Protein AF-A0A6N4TFM6-F1 (afdb_monomer_lite)

Radius of gyration: 25.3 Å; chains: 1; bounding box: 58×32×69 Å

Sequence (171 aa):
MKILRRYVQKYELKQILDRQLYRKFMMTDMSYCIKIFMQNTGVLAIIIFLQKVNFVTEEIQYILLIIDFIFLIVQTIRWWIFFNSCENYLVEYEVLKIFKKAYEGNISKNISSFNDQYQYVQIVIDEKSYSISLNEDHYQKVRLEKQIILFRSYETEGGKMIEYYELGRKY

Foldseek 3Di:
DQADKDWDDLVNLVVQDDPVLSVLLQLLAVVNVVVVVVVLVVVLVVLVVVLVPPPDDPVVNVVSVVVSVVSVVVVVVVVVCSVVVCPVVVSQVVSQVSCCVPPFFKDKFAFPDADPVQLWTWTDDPNDIGIDHDDPVVSVVCVVVRIAIWGWHWHDDRSIIMITTHRPPPD

pLDDT: mean 79.05, std 11.55, range [40.44, 93.88]

Structure (mmCIF, N/CA/C/O backbone):
data_AF-A0A6N4TFM6-F1
#
_entry.id   AF-A0A6N4TFM6-F1
#
loop_
_atom_site.group_PDB
_atom_site.id
_atom_site.type_symbol
_atom_site.label_atom_id
_atom_site.label_alt_id
_atom_site.label_comp_id
_atom_site.label_asym_id
_atom_site.label_entity_id
_atom_site.label_seq_id
_atom_site.pdbx_PDB_ins_code
_atom_site.Cartn_x
_atom_site.Cartn_y
_atom_site.Cartn_z
_atom_site.occupancy
_atom_site.B_iso_or_equiv
_atom_site.auth_seq_id
_atom_site.auth_comp_id
_atom_site.auth_asym_id
_atom_site.auth_atom_id
_atom_site.pdbx_PDB_model_num
ATOM 1 N N . MET A 1 1 ? 2.328 2.032 19.661 1.00 44.75 1 MET A N 1
ATOM 2 C CA . MET A 1 1 ? 1.146 1.241 19.255 1.00 44.75 1 MET A CA 1
ATOM 3 C C . MET A 1 1 ? 0.881 1.491 17.779 1.00 44.75 1 MET A C 1
ATOM 5 O O . MET A 1 1 ? 0.238 2.475 17.463 1.00 44.75 1 MET A O 1
ATOM 9 N N . LYS A 1 2 ? 1.433 0.662 16.885 1.00 48.47 2 LYS A N 1
ATOM 10 C CA . LYS A 1 2 ? 1.059 0.621 15.461 1.00 48.47 2 LYS A CA 1
ATOM 11 C C . LYS A 1 2 ? 0.276 -0.673 15.284 1.00 48.47 2 LYS A C 1
ATOM 13 O O . LYS A 1 2 ? 0.834 -1.727 15.574 1.00 48.47 2 LYS A O 1
ATOM 18 N N . ILE A 1 3 ? -1.016 -0.581 14.978 1.00 66.25 3 ILE A N 1
ATOM 19 C CA . ILE A 1 3 ? -1.947 -1.666 15.316 1.00 66.25 3 ILE A CA 1
ATOM 20 C C . ILE A 1 3 ? -2.220 -2.579 14.133 1.00 66.25 3 ILE A C 1
ATOM 22 O O . ILE A 1 3 ? -2.210 -3.776 14.359 1.00 66.25 3 ILE A O 1
ATOM 26 N N . LEU A 1 4 ? -2.319 -2.109 12.886 1.00 77.50 4 LEU A N 1
ATOM 27 C CA . LEU A 1 4 ? -2.365 -2.983 11.701 1.00 77.50 4 LEU A CA 1
ATOM 28 C C . LEU A 1 4 ? -1.793 -2.260 10.486 1.00 77.50 4 LEU A C 1
ATOM 30 O O . LEU A 1 4 ? -2.081 -1.082 10.297 1.00 77.50 4 LEU A O 1
ATOM 34 N N . ARG A 1 5 ? -1.007 -2.959 9.658 1.00 84.75 5 ARG A N 1
ATOM 35 C CA . ARG A 1 5 ? -0.407 -2.418 8.427 1.00 84.75 5 ARG A CA 1
ATOM 36 C C . ARG A 1 5 ? -0.918 -3.184 7.212 1.00 84.75 5 ARG A C 1
ATOM 38 O O . ARG A 1 5 ? -0.820 -4.414 7.168 1.00 84.75 5 ARG A O 1
ATOM 45 N N . ARG A 1 6 ? -1.390 -2.450 6.207 1.00 87.00 6 ARG A N 1
ATOM 46 C CA . ARG A 1 6 ? -1.846 -2.971 4.914 1.00 87.00 6 ARG A CA 1
ATOM 47 C C . ARG A 1 6 ? -1.237 -2.147 3.784 1.00 87.00 6 ARG A C 1
ATOM 49 O O . ARG A 1 6 ? -1.140 -0.932 3.882 1.00 87.00 6 ARG A O 1
ATOM 56 N N . TYR A 1 7 ? -0.828 -2.800 2.700 1.00 87.50 7 TYR A N 1
ATOM 57 C CA . TYR A 1 7 ? -0.491 -2.083 1.470 1.00 87.50 7 TYR A CA 1
ATOM 58 C C . TYR A 1 7 ? -1.772 -1.813 0.692 1.00 87.50 7 TYR A C 1
ATOM 60 O O . TYR A 1 7 ? -2.548 -2.739 0.453 1.00 87.50 7 TYR A O 1
ATOM 68 N N . VAL A 1 8 ? -1.977 -0.563 0.286 1.00 87.94 8 VAL A N 1
ATOM 69 C CA . VAL A 1 8 ? -3.115 -0.184 -0.552 1.00 87.94 8 VAL A CA 1
ATOM 70 C C . VAL A 1 8 ? -2.971 -0.866 -1.906 1.00 87.94 8 VAL A C 1
ATOM 72 O O . VAL A 1 8 ? -1.906 -0.844 -2.536 1.00 87.94 8 VAL A O 1
ATOM 75 N N . GLN A 1 9 ? -4.049 -1.501 -2.356 1.00 88.69 9 GLN A N 1
ATOM 76 C CA . GLN A 1 9 ? -4.017 -2.274 -3.587 1.00 88.69 9 GLN A CA 1
ATOM 77 C C . GLN A 1 9 ? -3.969 -1.363 -4.821 1.00 88.69 9 GLN A C 1
ATOM 79 O O . GLN A 1 9 ? -4.476 -0.240 -4.832 1.00 88.69 9 GLN A O 1
ATOM 84 N N . LYS A 1 10 ? -3.389 -1.860 -5.921 1.00 87.25 10 LYS A N 1
ATOM 85 C CA . LYS A 1 10 ? -3.235 -1.073 -7.160 1.00 87.25 10 LYS A CA 1
ATOM 86 C C . LYS A 1 10 ? -4.566 -0.614 -7.754 1.00 87.25 10 LYS A C 1
ATOM 88 O O . LYS A 1 10 ? -4.602 0.446 -8.377 1.00 87.25 10 LYS A O 1
ATOM 93 N N . TYR A 1 11 ? -5.630 -1.404 -7.601 1.00 87.94 11 TYR A N 1
ATOM 94 C CA . TYR A 1 11 ? -6.953 -1.019 -8.090 1.00 87.94 11 TYR A CA 1
ATOM 95 C C . TYR A 1 11 ? -7.545 0.141 -7.278 1.00 87.94 11 TYR A C 1
ATOM 97 O O . TYR A 1 11 ? -8.181 1.001 -7.874 1.00 87.94 11 TYR A O 1
ATOM 105 N N . GLU A 1 12 ? -7.276 0.220 -5.969 1.00 87.06 12 GLU A N 1
ATOM 106 C CA . GLU A 1 12 ? -7.738 1.315 -5.097 1.00 87.06 12 GLU A CA 1
ATOM 107 C C . GLU A 1 12 ? -7.057 2.619 -5.496 1.00 87.06 12 GLU A C 1
ATOM 109 O O . GLU A 1 12 ? -7.721 3.619 -5.755 1.00 87.06 12 GLU A O 1
ATOM 114 N N . LEU A 1 13 ? -5.734 2.574 -5.687 1.00 87.75 13 LEU A N 1
ATOM 115 C CA . LEU A 1 13 ? -4.963 3.703 -6.216 1.00 87.75 13 LEU A CA 1
ATOM 116 C C . LEU A 1 13 ? -5.521 4.198 -7.556 1.00 87.75 13 LEU A C 1
ATOM 118 O O . LEU A 1 13 ? -5.653 5.399 -7.763 1.00 87.75 13 LEU A O 1
ATOM 122 N N . LYS A 1 14 ? -5.882 3.282 -8.460 1.00 88.19 14 LYS A N 1
ATOM 123 C CA . LYS A 1 14 ? -6.388 3.622 -9.797 1.00 88.19 14 LYS A CA 1
ATOM 124 C C . LYS A 1 14 ? -7.801 4.221 -9.788 1.00 88.19 14 LYS A C 1
ATOM 126 O O . LYS A 1 14 ? -8.140 4.938 -10.721 1.00 88.19 14 LYS A O 1
ATOM 131 N N . GLN A 1 15 ? -8.625 3.911 -8.788 1.00 88.12 15 GLN A N 1
ATOM 132 C CA . GLN A 1 15 ? -9.975 4.478 -8.663 1.00 88.12 15 GLN A CA 1
ATOM 133 C C . GLN A 1 15 ? -9.954 5.942 -8.215 1.00 88.12 15 GLN A C 1
ATOM 135 O O . GLN A 1 15 ? -10.871 6.688 -8.537 1.00 88.12 15 GLN A O 1
ATOM 140 N N . ILE A 1 16 ? -8.923 6.336 -7.465 1.00 88.25 16 ILE A N 1
ATOM 141 C CA . ILE A 1 16 ? -8.849 7.645 -6.804 1.00 88.25 16 ILE A CA 1
ATOM 142 C C . ILE A 1 16 ? -7.944 8.608 -7.571 1.00 88.25 16 ILE A C 1
ATOM 144 O O . ILE A 1 16 ? -8.229 9.800 -7.642 1.00 88.25 16 ILE A O 1
ATOM 148 N N . LEU A 1 17 ? -6.833 8.106 -8.109 1.00 89.81 17 LEU A N 1
ATOM 149 C CA . LEU A 1 17 ? -5.820 8.936 -8.747 1.00 89.81 17 LEU A CA 1
ATOM 150 C C . LEU A 1 17 ? -6.089 9.100 -10.240 1.00 89.81 17 LEU A C 1
ATOM 152 O O . LEU A 1 17 ? -6.378 8.136 -10.953 1.00 89.81 17 LEU A O 1
ATOM 156 N N . ASP A 1 18 ? -5.846 10.310 -10.737 1.00 91.12 18 ASP A N 1
ATOM 157 C CA . ASP A 1 18 ? -5.818 10.578 -12.168 1.00 91.12 18 ASP A CA 1
ATOM 158 C C . ASP A 1 18 ? -4.773 9.711 -12.878 1.00 91.12 18 ASP A C 1
ATOM 160 O O . ASP A 1 18 ? -3.702 9.398 -12.348 1.00 91.12 18 ASP A O 1
ATOM 164 N N . ARG A 1 19 ? -5.036 9.367 -14.144 1.00 87.75 19 ARG A N 1
ATOM 165 C CA . ARG A 1 19 ? -4.180 8.460 -14.932 1.00 87.75 19 ARG A CA 1
ATOM 166 C C . ARG A 1 19 ? -2.716 8.912 -14.996 1.00 87.75 19 ARG A C 1
ATOM 168 O O . ARG A 1 19 ? -1.823 8.064 -15.037 1.00 87.75 19 ARG A O 1
ATOM 175 N N . GLN A 1 20 ? -2.467 10.221 -15.056 1.00 86.75 20 GLN A N 1
ATOM 176 C CA . GLN A 1 20 ? -1.111 10.773 -15.102 1.00 86.75 20 GLN A CA 1
ATOM 177 C C . GLN A 1 20 ? -0.404 10.635 -13.751 1.00 86.75 20 GLN A C 1
ATOM 179 O O . GLN A 1 20 ? 0.717 10.128 -13.708 1.00 86.75 20 GLN A O 1
ATOM 184 N N . LEU A 1 21 ? -1.076 11.014 -12.663 1.00 86.69 21 LEU A N 1
ATOM 185 C CA . LEU A 1 21 ? -0.533 10.937 -11.310 1.00 86.69 21 LEU A CA 1
ATOM 186 C C . LEU A 1 21 ? -0.289 9.482 -10.888 1.00 86.69 21 LEU A C 1
ATOM 188 O O . LEU A 1 21 ? 0.785 9.159 -10.391 1.00 86.69 21 LEU A O 1
ATOM 192 N N . TYR A 1 22 ? -1.218 8.575 -11.209 1.00 88.44 22 TYR A N 1
ATOM 193 C CA . TYR A 1 22 ? -1.057 7.137 -10.989 1.00 88.44 22 TYR A CA 1
ATOM 194 C C . TYR A 1 22 ? 0.200 6.581 -11.670 1.00 88.44 22 TYR A C 1
ATOM 196 O O . TYR A 1 22 ? 0.955 5.822 -11.067 1.00 88.44 22 TYR A O 1
ATOM 204 N N . ARG A 1 23 ? 0.455 6.961 -12.930 1.00 82.88 23 ARG A N 1
ATOM 205 C CA . ARG A 1 23 ? 1.658 6.519 -13.654 1.00 82.88 23 ARG A CA 1
ATOM 206 C C . ARG A 1 23 ? 2.931 7.039 -13.003 1.00 82.88 23 ARG A C 1
ATOM 208 O O . ARG A 1 23 ? 3.861 6.256 -12.844 1.00 82.88 23 ARG A O 1
ATOM 215 N N . LYS A 1 24 ? 2.956 8.321 -12.626 1.00 85.31 24 LYS A N 1
ATOM 216 C CA . LYS A 1 24 ? 4.099 8.925 -11.931 1.00 85.31 24 LYS A CA 1
ATOM 217 C C . LYS A 1 24 ? 4.365 8.217 -10.603 1.00 85.31 24 LYS A C 1
ATOM 219 O O . 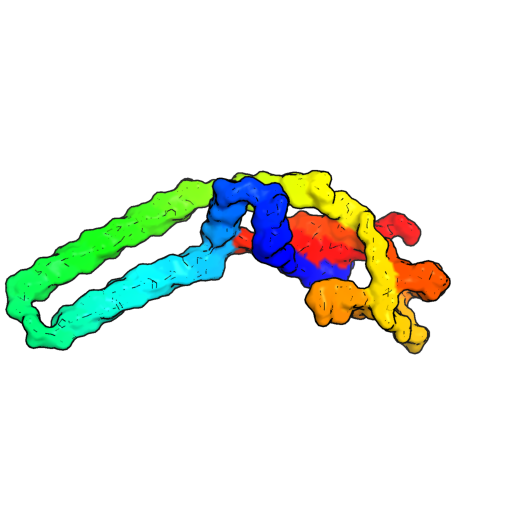LYS A 1 24 ? 5.494 7.825 -10.361 1.00 85.31 24 LYS A O 1
ATOM 224 N N . PHE A 1 25 ? 3.329 7.953 -9.809 1.00 86.06 25 PHE A N 1
ATOM 225 C CA . PHE A 1 25 ? 3.456 7.237 -8.537 1.00 86.06 25 PHE A CA 1
ATOM 226 C C . PHE A 1 25 ? 3.947 5.793 -8.717 1.00 86.06 25 PHE A C 1
ATOM 228 O O . PHE A 1 25 ? 4.850 5.348 -8.026 1.00 86.06 25 PHE A O 1
ATOM 235 N N . MET A 1 26 ? 3.431 5.058 -9.706 1.00 83.81 26 MET A N 1
ATOM 236 C CA . MET A 1 26 ? 3.908 3.695 -9.982 1.00 83.81 26 MET A CA 1
ATOM 237 C C . MET A 1 26 ? 5.371 3.644 -10.440 1.00 83.81 26 MET A C 1
ATOM 239 O O . MET A 1 26 ? 6.019 2.612 -10.272 1.00 83.81 26 MET A O 1
ATOM 243 N N . MET A 1 27 ? 5.882 4.727 -11.030 1.00 77.75 27 MET A N 1
ATOM 244 C CA . MET A 1 27 ? 7.291 4.843 -11.398 1.00 77.75 27 MET A CA 1
ATOM 245 C C . MET A 1 27 ? 8.195 5.040 -10.180 1.00 77.75 27 MET A C 1
ATOM 247 O O . MET A 1 27 ? 9.364 4.688 -10.264 1.00 77.75 27 MET A O 1
ATOM 251 N N . THR A 1 28 ? 7.678 5.529 -9.050 1.00 80.56 28 THR A N 1
ATOM 252 C CA . THR A 1 28 ? 8.487 5.728 -7.840 1.00 80.56 28 THR A CA 1
ATOM 253 C C . THR A 1 28 ? 8.715 4.427 -7.053 1.00 80.56 28 THR A C 1
ATOM 255 O O . THR A 1 28 ? 9.596 4.380 -6.195 1.00 80.56 28 THR A O 1
ATOM 258 N N . ASP A 1 29 ? 7.989 3.340 -7.367 1.00 79.94 29 ASP A N 1
ATOM 259 C CA . ASP A 1 29 ? 8.202 2.019 -6.758 1.00 79.94 29 ASP A CA 1
ATOM 260 C C . ASP A 1 29 ? 9.583 1.467 -7.140 1.00 79.94 29 ASP A C 1
ATOM 262 O O . ASP A 1 29 ? 9.847 1.139 -8.300 1.00 79.94 29 ASP A O 1
ATOM 266 N N . MET A 1 30 ? 10.452 1.272 -6.147 1.00 70.44 30 MET A N 1
ATOM 267 C CA . MET A 1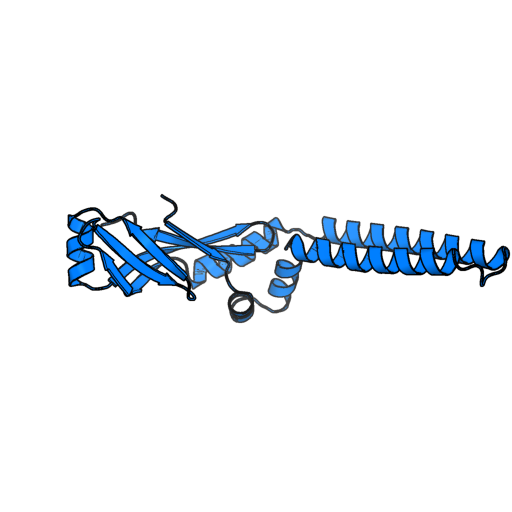 30 ? 11.786 0.685 -6.341 1.00 70.44 30 MET A CA 1
ATOM 268 C C . MET A 1 30 ? 11.738 -0.654 -7.088 1.00 70.44 30 MET A C 1
ATOM 270 O O . MET A 1 30 ? 12.610 -0.955 -7.903 1.00 70.44 30 MET A O 1
ATOM 274 N N . SER A 1 31 ? 10.685 -1.446 -6.876 1.00 71.44 31 SER A N 1
ATOM 275 C CA . SER A 1 31 ? 10.481 -2.723 -7.570 1.00 71.44 31 SER A CA 1
ATOM 276 C C . SER A 1 31 ? 10.269 -2.525 -9.077 1.00 71.44 31 SER A C 1
ATOM 278 O O . SER A 1 31 ? 10.654 -3.373 -9.881 1.00 71.44 31 SER A O 1
ATOM 280 N N . TYR A 1 32 ? 9.644 -1.416 -9.476 1.00 71.25 32 TYR A N 1
ATOM 281 C CA . TYR A 1 32 ? 9.448 -1.037 -10.872 1.00 71.25 32 TYR A CA 1
ATOM 282 C C . TYR A 1 32 ? 10.762 -0.557 -11.504 1.00 71.25 32 TYR A C 1
ATOM 284 O O . TYR A 1 32 ? 11.109 -1.007 -12.598 1.00 71.25 32 TYR A O 1
ATOM 292 N N . CYS A 1 33 ? 11.545 0.251 -10.783 1.00 68.44 33 CYS A N 1
ATOM 293 C CA . CYS A 1 33 ? 12.884 0.677 -11.204 1.00 68.44 33 CYS A CA 1
ATOM 294 C C . CYS A 1 33 ? 13.814 -0.519 -11.450 1.00 68.44 33 CYS A C 1
ATOM 296 O O . CYS A 1 33 ? 14.472 -0.597 -12.488 1.00 68.44 33 CYS A O 1
ATOM 298 N N . ILE A 1 34 ? 13.814 -1.490 -10.531 1.00 70.56 34 ILE A N 1
ATOM 299 C CA . ILE A 1 34 ? 14.592 -2.729 -10.656 1.00 70.56 34 ILE A CA 1
ATOM 300 C C . ILE A 1 34 ? 14.140 -3.540 -11.878 1.00 70.56 34 ILE A C 1
ATOM 302 O O . ILE A 1 34 ? 14.982 -4.057 -12.605 1.00 70.56 34 ILE A O 1
ATOM 306 N N . LYS A 1 35 ? 12.832 -3.628 -12.155 1.00 70.81 35 LYS A N 1
ATOM 307 C CA . LYS A 1 35 ? 12.320 -4.329 -13.348 1.00 70.81 35 LYS A CA 1
ATOM 308 C C . LYS A 1 35 ? 12.793 -3.691 -14.648 1.00 70.81 35 LYS A C 1
ATOM 310 O O . LYS A 1 35 ? 13.207 -4.417 -15.546 1.00 70.81 35 LYS A O 1
ATOM 315 N N . ILE A 1 36 ? 12.755 -2.362 -14.741 1.00 69.62 36 ILE A N 1
ATOM 316 C CA . ILE A 1 36 ? 13.279 -1.637 -15.907 1.00 69.62 36 ILE A CA 1
ATOM 317 C C . ILE A 1 36 ? 14.775 -1.910 -16.062 1.00 69.62 36 ILE A C 1
ATOM 319 O O . ILE A 1 36 ? 15.233 -2.238 -17.154 1.00 69.62 36 ILE A O 1
ATOM 323 N N . PHE A 1 37 ? 15.528 -1.821 -14.965 1.00 69.62 37 PHE A N 1
ATOM 324 C CA . PHE A 1 37 ? 16.957 -2.102 -14.975 1.00 69.62 37 PHE A CA 1
ATOM 325 C C . PHE A 1 37 ? 17.252 -3.530 -15.460 1.00 69.62 37 PHE A C 1
ATOM 327 O O . PHE A 1 37 ? 18.027 -3.697 -16.396 1.00 69.62 37 PHE A O 1
ATOM 334 N N . MET A 1 38 ? 16.576 -4.545 -14.907 1.00 68.19 38 MET A N 1
ATOM 335 C CA . MET A 1 38 ? 16.745 -5.947 -15.311 1.00 68.19 38 MET A CA 1
ATOM 336 C C . MET A 1 38 ? 16.356 -6.208 -16.772 1.00 68.19 38 MET A C 1
ATOM 338 O O . MET A 1 38 ? 17.023 -6.982 -17.454 1.00 68.19 38 MET A O 1
ATOM 342 N N . GLN A 1 39 ? 15.291 -5.577 -17.277 1.00 71.44 39 GLN A N 1
ATOM 343 C CA . GLN A 1 39 ? 14.921 -5.696 -18.692 1.00 71.44 39 GLN A CA 1
ATOM 344 C C . GLN A 1 39 ? 16.023 -5.145 -19.600 1.00 71.44 39 GLN A C 1
ATOM 346 O O . GLN A 1 39 ? 16.383 -5.780 -20.589 1.00 71.44 39 GLN A O 1
ATOM 351 N N . ASN A 1 40 ? 16.596 -3.997 -19.244 1.00 67.88 40 ASN A N 1
ATOM 352 C CA . ASN A 1 40 ? 17.636 -3.359 -20.043 1.00 67.88 40 ASN A CA 1
ATOM 353 C C . ASN A 1 40 ? 18.979 -4.107 -19.974 1.00 67.88 40 ASN A C 1
ATOM 355 O O . ASN A 1 40 ? 19.662 -4.210 -20.993 1.00 67.88 40 ASN A O 1
ATOM 359 N N . THR A 1 41 ? 19.350 -4.677 -18.822 1.00 67.00 41 THR A N 1
ATOM 360 C CA . THR A 1 41 ? 20.560 -5.513 -18.703 1.00 67.00 41 THR A CA 1
ATOM 361 C C . THR A 1 41 ? 20.400 -6.870 -19.383 1.00 67.00 41 THR A C 1
ATOM 363 O O . THR A 1 41 ? 21.362 -7.371 -19.960 1.00 67.00 41 THR A O 1
ATOM 366 N N . GLY A 1 42 ? 19.193 -7.446 -19.388 1.00 67.94 42 GLY A N 1
ATOM 367 C CA . GLY A 1 42 ? 18.887 -8.666 -20.138 1.00 67.94 42 GLY A CA 1
ATOM 368 C C . GLY A 1 42 ? 19.066 -8.486 -21.648 1.00 67.94 42 GLY A C 1
ATOM 369 O O . GLY A 1 42 ? 19.661 -9.341 -22.299 1.00 67.94 42 GLY A O 1
ATOM 370 N N . VAL A 1 43 ? 18.633 -7.346 -22.198 1.00 66.50 43 VAL A N 1
ATOM 371 C CA . VAL A 1 43 ? 18.871 -6.994 -23.610 1.00 66.50 43 VAL A CA 1
ATOM 372 C C . VAL A 1 43 ? 20.369 -6.864 -23.897 1.00 66.50 43 VAL A C 1
ATOM 374 O O . VAL A 1 43 ? 20.845 -7.435 -24.874 1.00 66.50 43 VAL A O 1
ATOM 377 N N . LEU A 1 44 ? 21.124 -6.199 -23.017 1.00 66.25 44 LEU A N 1
ATOM 378 C CA . LEU A 1 44 ? 22.579 -6.073 -23.148 1.00 66.25 44 LEU A CA 1
ATOM 379 C C . LEU A 1 44 ? 23.276 -7.448 -23.157 1.00 66.25 44 LEU A C 1
ATOM 381 O O . LEU A 1 44 ? 24.129 -7.711 -23.998 1.00 66.25 44 LEU A O 1
ATOM 385 N N . ALA A 1 45 ? 22.882 -8.355 -22.259 1.00 67.56 45 ALA A N 1
ATOM 386 C CA . ALA A 1 45 ? 23.456 -9.697 -22.176 1.00 67.56 45 ALA A CA 1
ATOM 387 C C . ALA A 1 45 ? 23.181 -10.540 -23.433 1.00 67.56 45 ALA A C 1
ATOM 389 O O . ALA A 1 45 ? 24.048 -11.304 -23.852 1.00 67.56 45 ALA A O 1
ATOM 390 N N . ILE A 1 46 ? 22.005 -10.385 -24.055 1.00 68.19 46 ILE A N 1
ATOM 391 C CA . ILE A 1 46 ? 21.676 -11.039 -25.331 1.00 68.19 46 ILE A CA 1
ATOM 392 C C . ILE A 1 46 ? 22.574 -10.507 -26.452 1.00 68.19 46 ILE A C 1
ATOM 394 O O . ILE A 1 46 ? 23.079 -11.301 -27.242 1.00 68.19 46 ILE A O 1
ATOM 398 N N . ILE A 1 47 ? 22.816 -9.194 -26.506 1.00 67.25 47 ILE A N 1
ATOM 399 C CA . ILE A 1 47 ? 23.684 -8.599 -27.532 1.00 67.25 47 ILE A CA 1
ATOM 400 C C . ILE A 1 47 ? 25.135 -9.081 -27.365 1.00 67.25 47 ILE A C 1
ATOM 402 O O . ILE A 1 47 ? 25.736 -9.554 -28.329 1.00 67.25 47 ILE A O 1
ATOM 406 N N . ILE A 1 48 ? 25.656 -9.091 -26.134 1.00 68.38 48 ILE A N 1
ATOM 407 C CA . ILE A 1 48 ? 26.997 -9.618 -25.817 1.00 68.38 48 ILE A CA 1
ATOM 408 C C . ILE A 1 48 ? 27.098 -11.119 -26.139 1.00 68.38 48 ILE A C 1
ATOM 410 O O . ILE A 1 48 ? 28.118 -11.595 -26.639 1.00 68.38 48 ILE A O 1
ATOM 414 N N . PHE A 1 49 ? 26.044 -11.896 -25.876 1.00 68.31 49 PHE A N 1
ATOM 415 C CA . PHE A 1 49 ? 26.008 -13.315 -26.231 1.00 68.31 49 PHE A CA 1
ATOM 416 C C . PHE A 1 49 ? 26.073 -13.520 -27.750 1.00 68.31 49 PHE A C 1
ATOM 418 O O . PHE A 1 49 ? 26.868 -14.336 -28.214 1.00 68.31 49 PHE A O 1
ATOM 425 N N . LEU A 1 50 ? 25.302 -12.751 -28.526 1.00 63.62 50 LEU A N 1
ATOM 426 C CA . LEU A 1 50 ? 25.333 -12.795 -29.992 1.00 63.62 50 LEU A CA 1
ATOM 427 C C . LEU A 1 50 ? 26.712 -12.429 -30.561 1.00 63.62 50 LEU A C 1
ATOM 429 O O . LEU A 1 50 ? 27.116 -13.010 -31.562 1.00 63.62 50 LEU A O 1
ATOM 433 N N . GLN A 1 51 ? 27.462 -11.537 -29.908 1.00 63.06 51 GLN A N 1
ATOM 434 C CA . GLN A 1 51 ? 28.848 -11.229 -30.287 1.00 63.06 51 GLN A CA 1
ATOM 435 C C . GLN A 1 51 ? 29.815 -12.397 -30.040 1.00 63.06 51 GLN A C 1
ATOM 437 O O . GLN A 1 51 ? 30.757 -12.588 -30.805 1.00 63.06 51 GLN A O 1
ATOM 442 N N . LYS A 1 52 ? 29.602 -13.182 -28.975 1.00 62.53 52 LYS A N 1
ATOM 443 C CA . LYS A 1 52 ? 30.501 -14.276 -28.564 1.00 62.53 52 LYS A CA 1
ATOM 444 C C . LYS A 1 52 ? 30.306 -15.557 -29.381 1.00 62.53 52 LYS A C 1
ATOM 446 O O . LYS A 1 52 ? 31.222 -16.371 -29.491 1.00 62.53 52 LYS A O 1
ATOM 451 N N . VAL A 1 53 ? 29.120 -15.753 -29.952 1.00 62.06 53 VAL A N 1
ATOM 452 C CA . VAL A 1 53 ? 28.843 -16.843 -30.894 1.00 62.06 53 VAL A CA 1
ATOM 453 C C . VAL A 1 53 ? 29.303 -16.381 -32.283 1.00 62.06 53 VAL A C 1
ATOM 455 O O . VAL A 1 53 ? 28.514 -15.799 -33.010 1.00 62.06 53 VAL A O 1
ATOM 458 N N . ASN A 1 54 ? 30.588 -16.598 -32.603 1.00 55.06 54 ASN A N 1
ATOM 459 C CA . ASN A 1 54 ? 31.373 -16.258 -33.818 1.00 55.06 54 ASN A CA 1
ATOM 460 C C . ASN A 1 54 ? 30.669 -16.305 -35.211 1.00 55.06 54 ASN A C 1
ATOM 462 O O . ASN A 1 54 ? 31.155 -16.948 -36.137 1.00 55.06 54 ASN A O 1
ATOM 466 N N . PHE A 1 55 ? 29.559 -15.604 -35.426 1.00 56.25 55 PHE A N 1
ATOM 467 C CA . PHE A 1 55 ? 28.877 -15.502 -36.726 1.00 56.25 55 PHE A CA 1
ATOM 468 C C . PHE A 1 55 ? 29.311 -14.275 -37.540 1.00 56.25 55 PHE A C 1
ATOM 470 O O . PHE A 1 55 ? 28.687 -13.935 -38.542 1.00 56.25 55 PHE A O 1
ATOM 477 N N . VAL A 1 56 ? 30.347 -13.566 -37.089 1.00 58.38 56 VAL A N 1
ATOM 478 C CA . VAL A 1 56 ? 30.525 -12.148 -37.391 1.00 58.38 56 VAL A CA 1
ATOM 479 C C . VAL A 1 56 ? 32.005 -11.838 -37.643 1.00 58.38 56 VAL A C 1
ATOM 481 O O . VAL A 1 56 ? 32.849 -12.176 -36.817 1.00 58.38 56 VAL A O 1
ATOM 484 N N . THR A 1 57 ? 32.323 -11.220 -38.785 1.00 65.69 57 THR A N 1
ATOM 485 C CA . THR A 1 57 ? 33.684 -10.783 -39.155 1.00 65.69 57 THR A CA 1
ATOM 486 C C . THR A 1 57 ? 34.209 -9.694 -38.209 1.00 65.69 57 THR A C 1
ATOM 488 O O . THR A 1 57 ? 33.417 -8.975 -37.599 1.00 65.69 57 THR A O 1
ATOM 491 N N . GLU A 1 58 ? 35.536 -9.539 -38.096 1.00 67.06 58 GLU A N 1
ATOM 492 C CA . GLU A 1 58 ? 36.181 -8.560 -37.193 1.00 67.06 58 GLU A CA 1
ATOM 493 C C . GLU A 1 58 ? 35.626 -7.132 -37.362 1.00 67.06 58 GLU A C 1
ATOM 495 O O . GLU A 1 58 ? 35.348 -6.455 -36.376 1.00 67.06 58 GLU A O 1
ATOM 500 N N . GLU A 1 59 ? 35.353 -6.691 -38.594 1.00 67.44 59 GLU A N 1
ATOM 501 C CA . GLU A 1 59 ? 34.760 -5.372 -38.871 1.00 67.44 59 GLU A CA 1
ATOM 502 C C . GLU A 1 59 ? 33.363 -5.194 -38.254 1.00 67.44 59 GLU A C 1
ATOM 504 O O . GLU A 1 59 ? 33.033 -4.131 -37.724 1.00 67.44 59 GLU A O 1
ATOM 509 N N . ILE A 1 60 ? 32.537 -6.241 -38.273 1.00 66.88 60 ILE A N 1
ATOM 510 C CA . ILE A 1 60 ? 31.183 -6.188 -37.717 1.00 66.88 60 ILE A CA 1
ATOM 511 C C . ILE A 1 60 ? 31.233 -6.281 -36.178 1.00 66.88 60 ILE A C 1
ATOM 513 O O . ILE A 1 60 ? 30.385 -5.691 -35.508 1.00 66.88 60 ILE A O 1
ATOM 517 N N . GLN A 1 61 ? 32.252 -6.926 -35.593 1.00 64.88 61 GLN A N 1
ATOM 518 C CA . GLN A 1 61 ? 32.467 -6.915 -34.137 1.00 64.88 61 GLN A CA 1
ATOM 519 C C . GLN A 1 61 ? 32.718 -5.494 -33.605 1.00 64.88 61 GLN A C 1
ATOM 521 O O . GLN A 1 61 ? 32.135 -5.114 -32.589 1.00 64.88 61 GLN A O 1
ATOM 526 N N . TYR A 1 62 ? 33.502 -4.674 -34.315 1.00 68.12 62 TYR A N 1
ATOM 527 C CA . TYR A 1 62 ? 33.709 -3.265 -33.951 1.00 68.12 62 TYR A CA 1
ATOM 528 C C . TYR A 1 62 ? 32.418 -2.438 -34.033 1.00 68.12 62 TYR A C 1
ATOM 530 O O . TYR A 1 62 ? 32.148 -1.628 -33.144 1.00 68.12 62 TYR A O 1
ATOM 538 N N . ILE A 1 63 ? 31.591 -2.661 -35.059 1.00 74.12 63 ILE A N 1
ATOM 539 C CA . ILE A 1 63 ? 30.294 -1.980 -35.204 1.00 74.12 63 ILE A CA 1
ATOM 540 C C . ILE A 1 63 ? 29.355 -2.352 -34.050 1.00 74.12 63 ILE A C 1
ATOM 542 O O . ILE A 1 63 ? 28.724 -1.473 -33.461 1.00 74.12 63 ILE A O 1
ATOM 546 N N . LEU A 1 64 ? 29.288 -3.634 -33.685 1.00 68.88 64 LEU A N 1
ATOM 547 C CA . LEU A 1 64 ? 28.470 -4.108 -32.568 1.00 68.88 64 LEU A CA 1
ATOM 548 C C . LEU A 1 64 ? 28.935 -3.523 -31.224 1.00 68.88 64 LEU A C 1
ATOM 550 O O . LEU A 1 64 ? 28.097 -3.131 -30.415 1.00 68.88 64 LEU A O 1
ATOM 554 N N . LEU A 1 65 ? 30.246 -3.372 -31.018 1.00 70.69 65 LEU A N 1
ATOM 555 C CA . LEU A 1 65 ? 30.809 -2.763 -29.811 1.00 70.69 65 LEU A CA 1
ATOM 556 C C . LEU A 1 65 ? 30.466 -1.266 -29.694 1.00 70.69 65 LEU A C 1
ATOM 558 O O . LEU A 1 65 ? 30.161 -0.774 -28.606 1.00 70.69 65 LEU A O 1
ATOM 562 N N . ILE A 1 66 ? 30.452 -0.539 -30.816 1.00 76.62 66 ILE A N 1
ATOM 563 C CA . ILE A 1 66 ? 29.998 0.860 -30.866 1.00 76.62 66 ILE A CA 1
ATOM 564 C C . ILE A 1 66 ? 28.498 0.951 -30.559 1.00 76.62 66 ILE A C 1
ATOM 566 O O . ILE A 1 66 ? 28.083 1.826 -29.797 1.00 76.62 66 ILE A O 1
ATOM 570 N N . ILE A 1 67 ? 27.682 0.049 -31.113 1.00 73.69 67 ILE A N 1
ATOM 571 C CA . ILE A 1 67 ? 26.237 -0.005 -30.843 1.00 73.69 67 ILE A CA 1
ATOM 572 C C . ILE A 1 67 ? 25.974 -0.264 -29.353 1.00 73.69 67 ILE A C 1
ATOM 574 O O . ILE A 1 67 ? 25.137 0.424 -28.766 1.00 73.69 67 ILE A O 1
ATOM 578 N N . ASP A 1 68 ? 26.719 -1.171 -28.721 1.00 68.75 68 ASP A N 1
ATOM 579 C CA . ASP A 1 68 ? 26.620 -1.437 -27.281 1.00 68.75 68 ASP A CA 1
ATOM 580 C C . ASP A 1 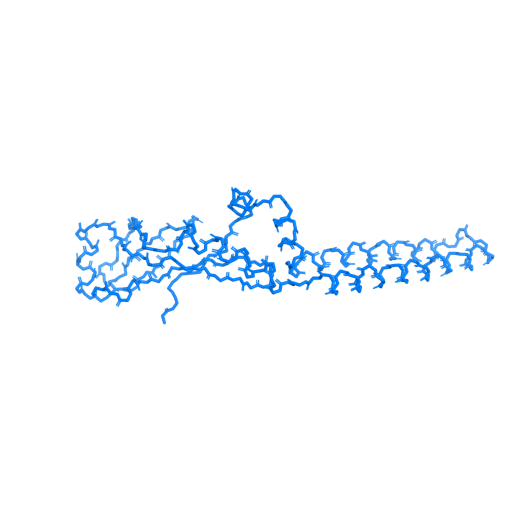68 ? 27.005 -0.227 -26.433 1.00 68.75 68 ASP A C 1
ATOM 582 O O . ASP A 1 68 ? 26.334 0.088 -25.448 1.00 68.75 68 ASP A O 1
ATOM 586 N N . PHE A 1 69 ? 28.055 0.493 -26.830 1.00 71.94 69 PHE A N 1
ATOM 587 C CA . PHE A 1 69 ? 28.483 1.703 -26.136 1.00 71.94 69 PHE A CA 1
ATOM 588 C C . PHE A 1 69 ? 27.440 2.825 -26.250 1.00 71.94 69 PHE A C 1
ATOM 590 O O . PHE A 1 69 ? 27.093 3.459 -25.251 1.00 71.94 69 PHE A O 1
ATOM 597 N N . ILE A 1 70 ? 26.868 3.026 -27.442 1.00 78.25 70 ILE A N 1
ATOM 598 C CA . ILE A 1 70 ? 25.763 3.971 -27.661 1.00 78.25 70 ILE A CA 1
ATOM 599 C C . ILE A 1 70 ? 24.543 3.557 -26.835 1.00 78.25 70 ILE A C 1
ATOM 601 O O . ILE A 1 70 ? 23.929 4.403 -26.181 1.00 78.25 70 ILE A O 1
ATOM 605 N N . PHE A 1 71 ? 24.203 2.267 -26.812 1.00 76.38 71 PHE A N 1
ATOM 606 C CA . PHE A 1 71 ? 23.101 1.751 -26.008 1.00 76.38 71 PHE A CA 1
ATOM 607 C C . PHE A 1 71 ? 23.328 2.031 -24.520 1.00 76.38 71 PHE A C 1
ATOM 609 O O . PHE A 1 71 ? 22.438 2.566 -23.861 1.00 76.38 71 PHE A O 1
ATOM 616 N N . LEU A 1 72 ? 24.526 1.766 -23.996 1.00 74.06 72 LEU A N 1
ATOM 617 C CA . LEU A 1 72 ? 24.881 2.039 -22.604 1.00 74.06 72 LEU A CA 1
ATOM 618 C C . LEU A 1 72 ? 24.766 3.534 -22.260 1.00 74.06 72 LEU A C 1
ATOM 620 O O . LEU A 1 72 ? 24.207 3.878 -21.215 1.00 74.06 72 LEU A O 1
ATOM 624 N N . ILE A 1 73 ? 25.209 4.428 -23.149 1.00 77.00 73 ILE A N 1
ATOM 625 C CA . ILE A 1 73 ? 25.050 5.883 -22.987 1.00 77.00 73 ILE A CA 1
ATOM 626 C C . ILE A 1 73 ? 23.568 6.266 -22.958 1.00 77.00 73 ILE A C 1
ATOM 628 O O . ILE A 1 73 ? 23.133 6.960 -22.039 1.00 77.00 73 ILE A O 1
ATOM 632 N N . VAL A 1 74 ? 22.769 5.785 -23.914 1.00 80.19 74 VAL A N 1
ATOM 633 C CA . VAL A 1 74 ? 21.327 6.072 -23.975 1.00 80.19 74 VAL A CA 1
ATOM 634 C C . VAL A 1 74 ? 20.618 5.573 -22.716 1.00 80.19 74 VAL A C 1
ATOM 636 O O . VAL A 1 74 ? 19.775 6.285 -22.169 1.00 80.19 74 VAL A O 1
ATOM 639 N N . GLN A 1 75 ? 20.969 4.388 -22.211 1.00 72.88 75 GLN A N 1
ATOM 640 C CA . GLN A 1 75 ? 20.395 3.865 -20.972 1.00 72.88 75 GLN A CA 1
ATOM 641 C C . GLN A 1 75 ? 20.816 4.690 -19.759 1.00 72.88 75 GLN A C 1
ATOM 643 O O . GLN A 1 75 ? 19.964 5.020 -18.940 1.00 72.88 75 GLN A O 1
ATOM 648 N N . THR A 1 76 ? 22.083 5.094 -19.670 1.00 72.94 76 THR A N 1
ATOM 649 C CA . THR A 1 76 ? 22.579 5.946 -18.579 1.00 72.94 76 THR A CA 1
ATOM 650 C C . THR A 1 76 ? 21.880 7.305 -18.582 1.00 72.94 76 THR A C 1
ATOM 652 O O . THR A 1 76 ? 21.442 7.769 -17.533 1.00 72.94 76 THR A O 1
ATOM 655 N N . ILE A 1 77 ? 21.675 7.908 -19.758 1.00 78.19 77 ILE A N 1
ATOM 656 C CA . ILE A 1 77 ? 20.931 9.165 -19.916 1.00 78.19 77 ILE A CA 1
ATOM 657 C C . ILE A 1 77 ? 19.460 8.979 -19.541 1.00 78.19 77 ILE A C 1
ATOM 659 O O . ILE A 1 77 ? 18.917 9.796 -18.806 1.00 78.19 77 ILE A O 1
ATOM 663 N N . ARG A 1 78 ? 18.795 7.905 -19.988 1.00 70.69 78 ARG A N 1
ATOM 664 C CA . ARG A 1 78 ? 17.403 7.622 -19.591 1.00 70.69 78 ARG A CA 1
ATOM 665 C C . ARG A 1 78 ? 17.281 7.395 -18.093 1.00 70.69 78 ARG A C 1
ATOM 667 O O . ARG A 1 78 ? 16.313 7.861 -17.502 1.00 70.69 78 ARG A O 1
ATOM 674 N N . TRP A 1 79 ? 18.246 6.709 -17.489 1.00 71.31 79 TRP A N 1
ATOM 675 C CA . TRP A 1 79 ? 18.286 6.467 -16.053 1.00 71.31 79 TRP A CA 1
ATOM 676 C C . TRP A 1 79 ? 18.514 7.767 -15.283 1.00 71.31 79 TRP A C 1
ATOM 678 O O . TRP A 1 79 ? 17.804 8.030 -14.322 1.00 71.31 79 TRP A O 1
ATOM 688 N N . TRP A 1 80 ? 19.407 8.632 -15.766 1.00 70.19 80 TRP A N 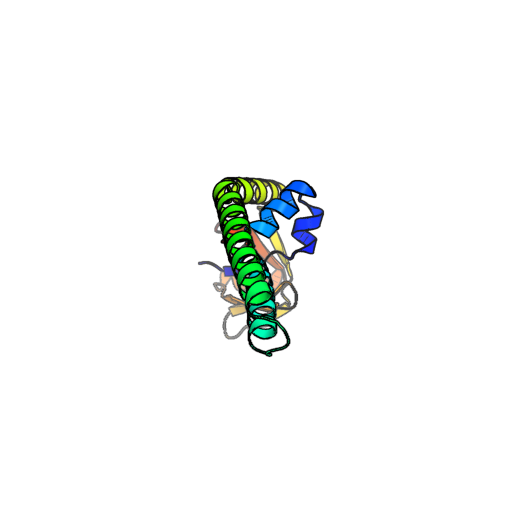1
ATOM 689 C CA . TRP A 1 80 ? 19.671 9.955 -15.201 1.00 70.19 80 TRP A CA 1
ATOM 690 C C . TRP A 1 80 ? 18.475 10.907 -15.335 1.00 70.19 80 TRP A C 1
ATOM 692 O O . TRP A 1 80 ? 18.073 11.524 -14.352 1.00 70.19 80 TRP A O 1
ATOM 702 N N . ILE A 1 81 ? 17.842 10.975 -16.513 1.00 68.06 81 ILE A N 1
ATOM 703 C CA . ILE A 1 81 ? 16.606 11.741 -16.735 1.00 68.06 81 ILE A CA 1
ATOM 704 C C . ILE A 1 81 ? 15.503 11.211 -15.826 1.00 68.06 81 ILE A C 1
ATOM 706 O O . ILE A 1 81 ? 14.804 12.001 -15.203 1.00 68.06 81 ILE A O 1
ATOM 710 N N . PHE A 1 82 ? 15.347 9.893 -15.719 1.00 64.50 82 PHE A N 1
ATOM 711 C CA . PHE A 1 82 ? 14.371 9.284 -14.827 1.00 64.50 82 PHE A CA 1
ATOM 712 C C . PHE A 1 82 ? 14.629 9.667 -13.365 1.00 64.50 82 PHE A C 1
ATOM 714 O O . PHE A 1 82 ? 13.704 10.120 -12.702 1.00 64.50 82 PHE A O 1
ATOM 721 N N . PHE A 1 83 ? 15.871 9.562 -12.886 1.00 65.12 83 PHE A N 1
ATOM 722 C CA . PHE A 1 83 ? 16.234 9.885 -11.504 1.00 65.12 83 PHE A CA 1
ATOM 723 C C . PHE A 1 83 ? 16.051 11.376 -11.184 1.00 65.12 83 PHE A C 1
ATOM 725 O O . PHE A 1 83 ? 15.531 11.709 -10.125 1.00 65.12 83 PHE A O 1
ATOM 732 N N . ASN A 1 84 ? 16.406 12.267 -12.114 1.00 59.16 84 ASN A N 1
ATOM 733 C CA . ASN A 1 84 ? 16.282 13.717 -11.929 1.00 59.16 84 ASN A CA 1
ATOM 734 C C . ASN A 1 84 ? 14.865 14.256 -12.164 1.00 59.16 84 ASN A C 1
ATOM 736 O O . ASN A 1 84 ? 14.494 15.260 -11.569 1.00 59.16 84 ASN A O 1
ATOM 740 N N . SER A 1 85 ? 14.063 13.614 -13.020 1.00 55.34 85 SER A N 1
ATOM 741 C CA . SER A 1 85 ? 12.656 13.999 -13.251 1.00 55.34 85 SER A CA 1
ATOM 742 C C . SER A 1 85 ? 11.720 13.460 -12.169 1.00 55.34 85 SER A C 1
ATOM 744 O O . SER A 1 85 ? 10.552 13.838 -12.088 1.00 55.34 85 SER A O 1
ATOM 746 N N . CYS A 1 86 ? 12.222 12.535 -11.358 1.00 58.22 86 CYS A N 1
ATOM 747 C CA . CYS A 1 86 ? 11.529 11.949 -10.235 1.00 58.22 86 CYS A CA 1
ATOM 748 C C . CYS A 1 86 ? 11.613 12.893 -9.029 1.00 58.22 86 CYS A C 1
ATOM 750 O O . CYS A 1 86 ? 12.359 12.654 -8.081 1.00 58.22 86 CYS A O 1
ATOM 752 N N . GLU A 1 87 ? 10.781 13.939 -9.012 1.00 67.50 87 GLU A N 1
ATOM 753 C CA . GLU A 1 87 ? 10.362 14.598 -7.766 1.00 67.50 87 GLU A CA 1
ATOM 754 C C . GLU A 1 87 ? 9.488 13.629 -6.947 1.00 67.50 87 GLU A C 1
ATOM 756 O O . GLU A 1 87 ? 8.320 13.885 -6.655 1.00 67.50 87 GLU A O 1
ATOM 761 N N . ASN A 1 88 ? 10.039 12.458 -6.615 1.00 71.81 88 ASN A N 1
ATOM 762 C CA . ASN A 1 88 ? 9.314 11.347 -6.007 1.00 71.81 88 ASN A CA 1
ATOM 763 C C . ASN A 1 88 ? 8.628 11.792 -4.724 1.00 71.81 88 ASN A C 1
ATOM 765 O O . ASN A 1 88 ? 7.484 11.424 -4.488 1.00 71.81 88 ASN A O 1
ATOM 769 N N . TYR A 1 89 ? 9.285 12.667 -3.960 1.00 74.94 89 TYR A N 1
ATOM 770 C CA . TYR A 1 89 ? 8.725 13.231 -2.742 1.00 74.94 89 TYR A CA 1
ATOM 771 C C . TYR A 1 89 ? 7.467 14.080 -2.995 1.00 74.94 89 TYR A C 1
ATOM 773 O O . TYR A 1 89 ? 6.532 14.009 -2.202 1.00 74.94 89 TYR A O 1
ATOM 781 N N . LEU A 1 90 ? 7.398 14.848 -4.093 1.00 83.56 90 LEU A N 1
ATOM 782 C CA . LEU A 1 90 ? 6.224 15.668 -4.424 1.00 83.56 90 LEU A CA 1
ATOM 783 C C . LEU A 1 90 ? 5.065 14.805 -4.900 1.00 83.56 90 LEU A C 1
ATOM 785 O O . LEU A 1 90 ? 3.936 15.006 -4.460 1.00 83.56 90 LEU A O 1
ATOM 789 N N . VAL A 1 91 ? 5.348 13.810 -5.744 1.00 87.00 91 VAL A N 1
ATOM 790 C CA . VAL A 1 91 ? 4.336 12.860 -6.224 1.00 87.00 91 VAL A CA 1
ATOM 791 C C . VAL A 1 91 ? 3.774 12.038 -5.064 1.00 87.00 91 VAL A C 1
ATOM 793 O O . VAL A 1 91 ? 2.559 11.902 -4.935 1.00 87.00 91 VAL A O 1
ATOM 796 N N . GLU A 1 92 ? 4.638 11.512 -4.194 1.00 88.31 92 GLU A N 1
ATOM 797 C CA . GLU A 1 92 ? 4.230 10.784 -2.990 1.00 88.31 92 GLU A CA 1
ATOM 798 C C . GLU A 1 92 ? 3.409 11.670 -2.050 1.00 88.31 92 GLU A C 1
ATOM 800 O O . GLU A 1 92 ? 2.346 11.254 -1.589 1.00 88.31 92 GLU A O 1
ATOM 805 N N . TYR A 1 93 ? 3.839 12.914 -1.825 1.00 88.81 93 TYR A N 1
ATOM 806 C CA . TYR A 1 93 ? 3.110 13.874 -1.000 1.00 88.81 93 TYR A CA 1
ATOM 807 C C . TYR A 1 93 ? 1.720 14.200 -1.563 1.00 88.81 93 TYR A C 1
ATOM 809 O O . TYR A 1 93 ? 0.740 14.243 -0.816 1.00 88.81 93 TYR A O 1
ATOM 817 N N . GLU A 1 94 ? 1.609 14.413 -2.872 1.00 90.56 94 GLU A N 1
ATOM 818 C CA . GLU A 1 94 ? 0.341 14.724 -3.530 1.00 90.56 94 GLU A CA 1
ATOM 819 C C . GLU A 1 94 ? -0.642 13.549 -3.435 1.00 90.56 94 GLU A C 1
ATOM 821 O O . GLU A 1 94 ? -1.787 13.730 -3.011 1.00 90.56 94 GLU A O 1
ATOM 826 N N . VAL A 1 95 ? -0.178 12.329 -3.727 1.00 91.31 95 VAL A N 1
ATOM 827 C CA . VAL A 1 95 ? -0.969 11.099 -3.566 1.00 91.31 95 VAL A CA 1
ATOM 828 C C . VAL A 1 95 ? -1.408 10.919 -2.114 1.00 91.31 95 VAL A C 1
ATOM 830 O O . VAL A 1 95 ? -2.588 10.668 -1.850 1.00 91.31 95 VAL A O 1
ATOM 833 N N . LEU A 1 96 ? -0.490 11.104 -1.162 1.00 93.12 96 LEU A N 1
ATOM 834 C CA . LEU A 1 96 ? -0.775 11.005 0.266 1.00 93.12 96 LEU A CA 1
ATOM 835 C C . LEU A 1 96 ? -1.855 12.002 0.693 1.00 93.12 96 LEU A C 1
ATOM 837 O O . LEU A 1 96 ? -2.794 11.636 1.400 1.00 93.12 96 LEU A O 1
ATOM 841 N N . LYS A 1 97 ? -1.754 13.254 0.240 1.00 93.88 97 LYS A N 1
ATOM 842 C CA . LYS A 1 97 ? -2.717 14.319 0.541 1.00 93.88 97 LYS A CA 1
ATOM 843 C C . LYS A 1 97 ? -4.115 13.989 0.020 1.00 93.88 97 LYS A C 1
ATOM 845 O O . LYS A 1 97 ? -5.091 14.199 0.741 1.00 93.88 97 LYS A O 1
ATOM 850 N N . ILE A 1 98 ? -4.221 13.467 -1.203 1.00 92.50 98 ILE A N 1
ATOM 851 C CA . ILE A 1 98 ? -5.502 13.068 -1.805 1.00 92.50 98 ILE A CA 1
ATOM 852 C C . ILE A 1 98 ? -6.157 11.958 -0.977 1.00 92.50 98 ILE A C 1
ATOM 854 O O . ILE A 1 98 ? -7.326 12.068 -0.609 1.00 92.50 98 ILE A O 1
ATOM 858 N N . PHE A 1 99 ? -5.398 10.920 -0.629 1.00 92.25 99 PHE A N 1
ATOM 859 C CA . PHE A 1 99 ? -5.907 9.797 0.159 1.00 92.25 99 PHE A CA 1
ATOM 860 C C . PHE A 1 99 ? -6.309 10.195 1.570 1.00 92.25 99 PHE A C 1
ATOM 862 O O . PHE A 1 99 ? -7.388 9.814 2.020 1.00 92.25 99 PHE A O 1
ATOM 869 N N . LYS A 1 100 ? -5.479 10.991 2.252 1.00 91.50 100 LYS A N 1
ATOM 870 C CA . LYS A 1 100 ? -5.811 11.503 3.582 1.00 91.50 100 LYS A CA 1
ATOM 871 C C . LYS A 1 100 ? -7.122 12.277 3.555 1.00 91.50 100 LYS A C 1
ATOM 873 O O . LYS A 1 100 ? -8.027 11.983 4.324 1.00 91.50 100 LYS A O 1
ATOM 878 N N . LYS A 1 101 ? -7.287 13.175 2.582 1.00 91.88 101 LYS A N 1
ATOM 879 C CA . LYS A 1 101 ? -8.528 13.940 2.416 1.00 91.88 101 LYS A CA 1
ATOM 880 C C . LYS A 1 101 ? -9.752 13.057 2.136 1.00 91.88 101 LYS A C 1
ATOM 882 O O . LYS A 1 101 ? -10.844 13.399 2.576 1.00 91.88 101 LYS A O 1
ATOM 887 N N . ALA A 1 102 ? -9.591 11.974 1.380 1.00 88.25 102 ALA A N 1
ATOM 888 C CA . ALA A 1 102 ? -10.707 11.131 0.961 1.00 88.25 102 ALA A CA 1
ATOM 889 C C . ALA A 1 102 ? -11.102 10.062 1.997 1.00 88.25 102 ALA A C 1
ATOM 891 O O . ALA A 1 102 ? -12.278 9.716 2.086 1.00 88.25 102 ALA A O 1
ATOM 892 N N . TYR A 1 103 ? -10.144 9.529 2.763 1.00 88.12 103 TYR A N 1
ATOM 893 C CA . TYR A 1 103 ? -10.348 8.302 3.538 1.00 88.12 103 TYR A CA 1
ATOM 894 C C . TYR A 1 103 ? -9.833 8.338 4.982 1.00 88.12 103 TYR A C 1
ATOM 896 O O . TYR A 1 103 ? -10.191 7.444 5.753 1.00 88.12 103 TYR A O 1
ATOM 904 N N . GLU A 1 104 ? -9.008 9.303 5.385 1.00 89.06 104 GLU A N 1
ATOM 905 C CA . GLU A 1 104 ? -8.520 9.360 6.770 1.00 89.06 104 GLU A CA 1
ATOM 906 C C . GLU A 1 104 ? -9.681 9.604 7.740 1.00 89.06 104 GLU A C 1
ATOM 908 O O . GLU A 1 104 ? -10.525 10.474 7.521 1.00 89.06 104 GLU A O 1
ATOM 913 N N . GLY A 1 105 ? -9.746 8.812 8.809 1.00 88.00 105 GLY A N 1
ATOM 914 C CA . GLY A 1 105 ? -10.822 8.924 9.788 1.00 88.00 105 GLY A CA 1
ATOM 915 C C . GLY A 1 105 ? -11.163 7.622 10.495 1.00 88.00 105 GLY A C 1
ATOM 916 O O . GLY A 1 105 ? -10.523 6.588 10.307 1.00 88.00 105 GLY A O 1
ATOM 917 N N . ASN A 1 106 ? -12.196 7.684 11.331 1.00 89.19 106 ASN A N 1
ATOM 918 C CA . ASN A 1 106 ? -12.672 6.527 12.077 1.00 89.19 106 ASN A CA 1
ATOM 919 C C . ASN A 1 106 ? -13.475 5.589 11.171 1.00 89.19 106 ASN A C 1
ATOM 921 O O . ASN A 1 106 ? -14.380 6.018 10.456 1.00 89.19 106 ASN A O 1
ATOM 925 N N . ILE A 1 107 ? -13.174 4.299 11.250 1.00 88.06 107 ILE A N 1
ATOM 926 C CA . ILE A 1 107 ? -13.886 3.226 10.570 1.00 88.06 107 ILE A CA 1
ATOM 927 C C . ILE A 1 107 ? -14.328 2.185 11.595 1.00 88.06 107 ILE A C 1
ATOM 929 O O . ILE A 1 107 ? -13.551 1.781 12.458 1.00 88.06 107 ILE A O 1
ATOM 933 N N . SER A 1 108 ? -15.582 1.746 11.492 1.00 87.38 108 SER A N 1
ATOM 934 C CA . SER A 1 108 ? -16.069 0.598 12.255 1.00 87.38 108 SER A CA 1
ATOM 935 C C . SER A 1 108 ? -15.731 -0.697 11.518 1.00 87.38 108 SER A C 1
ATOM 937 O O . SER A 1 108 ? -15.914 -0.796 10.299 1.00 87.38 108 SER A O 1
ATOM 939 N N . LYS A 1 109 ? -15.218 -1.690 12.243 1.00 88.81 109 LYS A N 1
ATOM 940 C CA . LYS A 1 109 ? -14.937 -3.034 11.735 1.00 88.81 109 LYS A CA 1
ATOM 941 C C . LYS A 1 109 ? -15.632 -4.076 12.595 1.00 88.81 109 LYS A C 1
ATOM 943 O O . LYS A 1 109 ? -15.518 -4.056 13.816 1.00 88.81 109 LYS A O 1
ATOM 948 N N . ASN A 1 110 ? -16.305 -5.011 11.934 1.00 89.56 110 ASN A N 1
ATOM 949 C CA . ASN A 1 110 ? -16.930 -6.143 12.603 1.00 89.56 110 ASN A CA 1
ATOM 950 C C . ASN A 1 110 ? -15.869 -7.122 13.102 1.00 89.56 110 ASN A C 1
ATOM 952 O O . ASN A 1 110 ? -14.840 -7.340 12.456 1.00 89.56 110 ASN A O 1
ATOM 956 N N . ILE A 1 111 ? -16.162 -7.734 14.239 1.00 90.38 111 ILE A N 1
ATOM 957 C CA . ILE A 1 111 ? -15.304 -8.739 14.857 1.00 90.38 111 ILE A CA 1
ATOM 958 C C . ILE A 1 111 ? -15.620 -10.095 14.244 1.00 90.38 111 ILE A C 1
ATOM 960 O O . ILE A 1 111 ? -16.783 -10.490 14.161 1.00 90.38 111 ILE A O 1
ATOM 964 N N . SER A 1 112 ? -14.586 -10.813 13.819 1.00 88.19 112 SER A N 1
ATOM 965 C CA . SER A 1 112 ? -14.724 -12.166 13.284 1.00 88.19 112 SER A CA 1
ATOM 966 C C . SER A 1 112 ? -14.782 -13.217 14.386 1.00 88.19 112 SER A C 1
ATOM 968 O O . SER A 1 112 ? -15.523 -14.187 14.262 1.00 88.19 112 SER A O 1
ATOM 970 N N . SER A 1 113 ? -14.010 -13.046 15.462 1.00 89.31 113 SER A N 1
ATOM 971 C CA . SER A 1 113 ? -14.047 -13.951 16.612 1.00 89.31 113 SER A CA 1
ATOM 972 C C . SER A 1 113 ? -13.570 -13.280 17.899 1.00 89.31 113 SER A C 1
ATOM 974 O O . SER A 1 113 ? -12.886 -12.253 17.882 1.00 89.31 113 SER A O 1
ATOM 976 N N . PHE A 1 114 ? -13.953 -13.887 19.018 1.00 89.56 114 PHE A N 1
ATOM 977 C CA . PHE A 1 114 ? -13.603 -13.469 20.369 1.00 89.56 114 PHE A CA 1
ATOM 978 C C . PHE A 1 114 ? -12.759 -14.549 21.035 1.00 89.56 114 PHE A C 1
ATOM 980 O O . PHE A 1 114 ? -13.025 -15.739 20.862 1.00 89.56 114 PHE A O 1
ATOM 987 N N . ASN A 1 115 ? -11.771 -14.135 21.821 1.00 87.81 115 ASN A N 1
ATOM 988 C CA . ASN A 1 115 ? -11.031 -15.016 22.708 1.00 87.81 115 ASN A CA 1
ATOM 989 C C . ASN A 1 115 ? -11.138 -14.502 24.147 1.00 87.81 115 ASN A C 1
ATOM 991 O O . ASN A 1 115 ? -10.387 -13.618 24.562 1.00 87.81 115 ASN A O 1
ATOM 995 N N . ASP A 1 116 ? -12.062 -15.103 24.898 1.00 84.12 116 ASP A N 1
ATOM 996 C CA . ASP A 1 116 ? -12.379 -14.713 26.274 1.00 84.12 116 ASP A CA 1
ATOM 997 C C . ASP A 1 116 ? -11.232 -14.989 27.261 1.00 84.12 116 ASP A C 1
ATOM 999 O O . ASP A 1 116 ? -11.119 -14.287 28.261 1.00 84.12 116 ASP A O 1
ATOM 1003 N N . GLN A 1 117 ? -10.356 -15.967 26.992 1.00 81.06 117 GLN A N 1
ATOM 1004 C CA . GLN A 1 117 ? -9.259 -16.323 27.907 1.00 81.06 117 GLN A CA 1
ATOM 1005 C C . GLN A 1 117 ? -8.166 -15.256 27.962 1.00 81.06 117 GLN A C 1
ATOM 1007 O O . GLN A 1 117 ? -7.507 -15.091 28.984 1.00 81.06 117 GLN A O 1
ATOM 1012 N N . TYR A 1 118 ? -7.969 -14.547 26.854 1.00 81.00 118 TYR A N 1
ATOM 1013 C CA . TYR A 1 118 ? -6.853 -13.624 26.677 1.00 81.00 118 TYR A CA 1
ATOM 1014 C C . TYR A 1 118 ? -7.298 -12.218 26.248 1.00 81.00 118 TYR A C 1
ATOM 1016 O O . TYR A 1 118 ? -6.458 -11.397 25.890 1.00 81.00 118 TYR A O 1
ATOM 1024 N N . GLN A 1 119 ? -8.608 -11.945 26.250 1.00 84.44 119 GLN A N 1
ATOM 1025 C CA . GLN A 1 119 ? -9.197 -10.646 25.894 1.00 84.44 119 GLN A CA 1
ATOM 1026 C C . GLN A 1 119 ? -8.751 -10.131 24.508 1.00 84.44 119 GLN A C 1
ATOM 1028 O O . GLN A 1 119 ? -8.572 -8.930 24.285 1.00 84.44 119 GLN A O 1
ATOM 1033 N N . TYR A 1 120 ? -8.582 -11.051 23.551 1.00 87.75 120 TYR A N 1
ATOM 1034 C CA . TYR A 1 120 ? -8.277 -10.715 22.159 1.00 87.75 120 TYR A CA 1
ATOM 1035 C C . TYR A 1 120 ? -9.538 -10.744 21.303 1.00 87.75 120 TYR A C 1
ATOM 1037 O O . TYR A 1 120 ? -10.366 -11.652 21.411 1.00 87.75 120 TYR A O 1
ATOM 1045 N N . VAL A 1 121 ? -9.633 -9.792 20.381 1.00 87.50 121 VAL A N 1
ATOM 1046 C CA . VAL A 1 121 ? -10.613 -9.818 19.291 1.00 87.50 121 VAL A CA 1
ATOM 1047 C C . VAL A 1 121 ? -9.897 -10.031 17.969 1.00 87.50 121 VAL A C 1
ATOM 1049 O O . VAL A 1 121 ? -8.824 -9.469 17.739 1.00 87.50 121 VAL A O 1
ATOM 1052 N N . GLN A 1 122 ? -10.480 -10.848 17.099 1.00 88.69 122 GLN A N 1
ATOM 1053 C CA . GLN A 1 122 ? -10.001 -10.991 15.732 1.00 88.69 122 GLN A CA 1
ATOM 1054 C C . GLN A 1 122 ? -10.843 -10.145 14.794 1.00 88.69 122 GLN A C 1
ATOM 1056 O O . GLN A 1 122 ? -12.071 -10.123 14.889 1.00 88.69 122 GLN A O 1
ATOM 1061 N N . ILE A 1 123 ? -10.177 -9.473 13.865 1.00 89.25 123 ILE A N 1
ATOM 1062 C CA . ILE A 1 123 ? -10.823 -8.799 12.746 1.00 89.25 123 ILE A CA 1
ATOM 1063 C C . ILE A 1 123 ? -10.198 -9.263 11.439 1.00 89.25 123 ILE A C 1
ATOM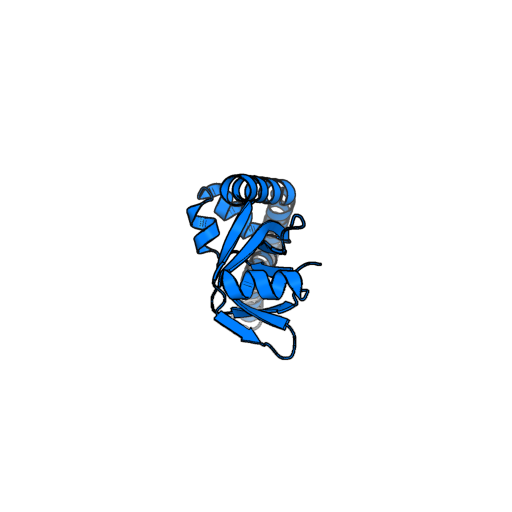 1065 O O . ILE A 1 123 ? -8.995 -9.520 11.368 1.00 89.25 123 ILE A O 1
ATOM 1069 N N . VAL A 1 124 ? -11.013 -9.340 10.392 1.00 86.88 124 VAL A N 1
ATOM 1070 C CA . VAL A 1 124 ? -10.545 -9.679 9.047 1.00 86.88 124 VAL A CA 1
ATOM 1071 C C . VAL A 1 124 ? -10.484 -8.412 8.204 1.00 86.88 124 VAL A C 1
ATOM 1073 O O . VAL A 1 124 ? -11.472 -7.688 8.068 1.00 86.88 124 VAL A O 1
ATOM 1076 N N . ILE A 1 125 ? -9.315 -8.144 7.628 1.00 82.81 125 ILE A N 1
ATOM 1077 C CA . ILE A 1 125 ? -9.091 -7.066 6.662 1.00 82.81 125 ILE A CA 1
ATOM 1078 C C . ILE A 1 125 ? -8.407 -7.695 5.451 1.00 82.81 125 ILE A C 1
ATOM 1080 O O . ILE A 1 125 ? -7.325 -8.258 5.597 1.00 82.81 125 ILE A O 1
ATOM 1084 N N . ASP A 1 126 ? -9.032 -7.603 4.274 1.00 77.44 126 ASP A N 1
ATOM 1085 C CA . ASP A 1 126 ? -8.510 -8.172 3.022 1.00 77.44 126 ASP A CA 1
ATOM 1086 C C . ASP A 1 126 ? -8.024 -9.618 3.175 1.00 77.44 126 ASP A C 1
ATOM 1088 O O . ASP A 1 126 ? -6.869 -9.939 2.894 1.00 77.44 126 ASP A O 1
ATOM 1092 N N . GLU A 1 127 ? -8.899 -10.480 3.699 1.00 80.56 127 GLU A N 1
ATOM 1093 C CA . GLU A 1 127 ? -8.639 -11.920 3.869 1.00 80.56 127 GLU A CA 1
ATOM 1094 C C . GLU A 1 127 ? -7.524 -12.260 4.877 1.00 80.56 127 GLU A C 1
ATOM 1096 O O . GLU A 1 127 ? -7.248 -13.432 5.132 1.00 80.56 127 GLU A O 1
ATOM 1101 N N . LYS A 1 128 ? -6.919 -11.258 5.524 1.00 84.56 128 LYS A N 1
ATOM 1102 C CA . LYS A 1 128 ? -5.980 -11.445 6.631 1.00 84.56 128 LYS A CA 1
ATOM 1103 C C . LYS A 1 128 ? -6.688 -11.255 7.960 1.00 84.56 128 LYS A C 1
ATOM 1105 O O . LYS A 1 128 ? -7.342 -10.238 8.187 1.00 84.56 128 LYS A O 1
ATOM 1110 N N . SER A 1 129 ? -6.534 -12.243 8.838 1.00 84.50 129 SER A N 1
ATOM 1111 C CA . SER A 1 129 ? -6.993 -12.157 10.221 1.00 84.50 129 SER A CA 1
ATOM 1112 C C . SER A 1 129 ? -5.940 -11.470 11.076 1.00 84.50 129 SER A C 1
ATOM 1114 O O . SER A 1 129 ? -4.746 -11.765 10.979 1.00 84.50 129 SER A O 1
ATOM 1116 N N . TYR A 1 130 ? -6.396 -10.559 11.920 1.00 85.31 130 TYR A N 1
ATOM 1117 C CA . TYR A 1 130 ? -5.558 -9.800 12.819 1.00 85.31 130 TYR A CA 1
ATOM 1118 C C . TYR A 1 130 ? -6.123 -9.834 14.232 1.00 85.31 130 TYR A C 1
ATOM 1120 O O . TYR A 1 130 ? -7.310 -9.583 14.432 1.00 85.31 130 TYR A O 1
ATOM 1128 N N . SER A 1 131 ? -5.255 -10.102 15.205 1.00 87.06 131 SER A N 1
ATOM 1129 C CA . SER A 1 131 ? -5.610 -10.155 16.624 1.00 87.06 131 SER A CA 1
ATOM 1130 C C . SER A 1 131 ? -5.279 -8.834 17.311 1.00 87.06 131 SER A C 1
ATOM 1132 O O . SER A 1 131 ? -4.147 -8.355 17.227 1.00 87.06 131 SER A O 1
ATOM 1134 N N . ILE A 1 132 ? -6.248 -8.265 18.022 1.00 86.44 132 ILE A N 1
ATOM 1135 C CA . ILE A 1 132 ? -6.102 -7.016 18.773 1.00 86.44 132 ILE A CA 1
ATOM 1136 C C . ILE A 1 132 ? -6.318 -7.307 20.256 1.00 86.44 132 ILE A C 1
ATOM 1138 O O . ILE A 1 132 ? -7.369 -7.819 20.637 1.00 86.44 132 ILE A O 1
ATOM 1142 N N . SER A 1 133 ? -5.312 -6.989 21.077 1.00 87.25 133 SER A N 1
ATOM 1143 C CA . SER A 1 133 ? -5.428 -7.030 22.542 1.00 87.25 133 SER A CA 1
ATOM 1144 C C . SER A 1 133 ? -6.238 -5.836 23.001 1.00 87.25 133 SER A C 1
ATOM 1146 O O . SER A 1 133 ? -5.927 -4.712 22.598 1.00 87.25 133 SER A O 1
ATOM 1148 N N . LEU A 1 134 ? -7.216 -6.061 23.867 1.00 85.25 134 LEU A N 1
ATOM 1149 C CA . LEU A 1 134 ? -7.973 -4.992 24.502 1.00 85.25 134 LEU A CA 1
ATOM 1150 C C . LEU A 1 134 ? -7.850 -5.098 26.016 1.00 85.25 134 LEU A C 1
ATOM 1152 O O . LEU A 1 134 ? -7.704 -6.189 26.557 1.00 85.25 134 LEU A O 1
ATOM 1156 N N . ASN A 1 135 ? -7.930 -3.952 26.686 1.00 87.00 135 ASN A N 1
ATOM 1157 C CA . ASN A 1 135 ? -8.145 -3.930 28.127 1.00 87.00 135 ASN A CA 1
ATOM 1158 C C . ASN A 1 135 ? -9.568 -4.417 28.430 1.00 87.00 135 ASN A C 1
ATOM 1160 O O . ASN A 1 135 ? -10.449 -4.319 27.574 1.00 87.00 135 ASN A O 1
ATOM 1164 N N . GLU A 1 136 ? -9.800 -4.891 29.652 1.00 86.44 136 GLU A N 1
ATOM 1165 C CA . GLU A 1 136 ? -11.062 -5.514 30.063 1.00 86.44 136 GLU A CA 1
ATOM 1166 C C . GLU A 1 136 ? -12.301 -4.655 29.747 1.00 86.44 136 GLU A C 1
ATOM 1168 O O . GLU A 1 136 ? -13.231 -5.141 29.1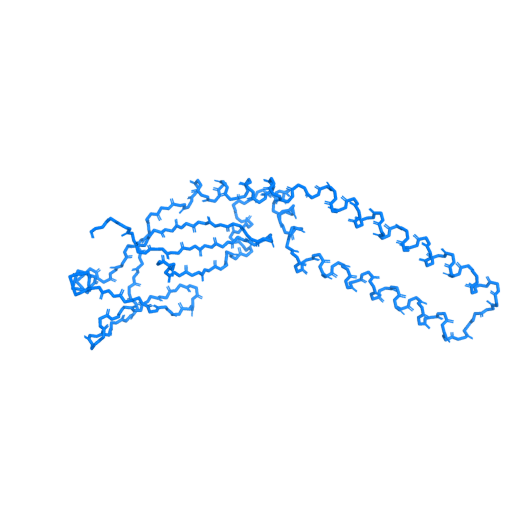02 1.00 86.44 136 GLU A O 1
ATOM 1173 N N . ASP A 1 137 ? -12.279 -3.362 30.080 1.00 85.25 137 ASP A N 1
ATOM 1174 C CA . ASP A 1 137 ? -13.393 -2.438 29.812 1.00 85.25 137 ASP A CA 1
ATOM 1175 C C . ASP A 1 137 ? -13.708 -2.310 28.313 1.00 85.25 137 ASP A C 1
ATOM 1177 O O . ASP A 1 137 ? -14.864 -2.399 27.881 1.00 85.25 137 ASP A O 1
ATOM 1181 N N . HIS A 1 138 ? -12.671 -2.135 27.487 1.00 83.88 138 HIS A N 1
ATOM 1182 C CA . HIS A 1 138 ? -12.829 -2.051 26.035 1.00 83.88 138 HIS A CA 1
ATOM 1183 C C . HIS A 1 138 ? -13.271 -3.391 25.452 1.00 83.88 138 HIS A C 1
ATOM 1185 O O . HIS A 1 138 ? -14.104 -3.399 24.549 1.00 83.88 138 HIS A O 1
ATOM 1191 N N . TYR A 1 139 ? -12.770 -4.513 25.975 1.00 87.19 139 TYR A N 1
ATOM 1192 C CA . TYR A 1 139 ? -13.175 -5.849 25.549 1.00 87.19 139 TYR A CA 1
ATOM 1193 C C . TYR A 1 139 ? -14.667 -6.078 25.793 1.00 87.19 139 TYR A C 1
ATOM 1195 O O . TYR A 1 139 ? -15.368 -6.497 24.875 1.00 87.19 139 TYR A O 1
ATOM 1203 N N . GLN A 1 140 ? -15.181 -5.745 26.982 1.00 86.06 140 GLN A N 1
ATOM 1204 C CA . GLN A 1 140 ? -16.607 -5.892 27.295 1.00 86.06 140 GLN A CA 1
ATOM 1205 C C . GLN A 1 140 ? -17.479 -5.029 26.381 1.00 86.06 140 GLN A C 1
ATOM 1207 O O . GLN A 1 140 ? -18.473 -5.511 25.834 1.00 86.06 140 GLN A O 1
ATOM 1212 N N . LYS A 1 141 ? -17.078 -3.775 26.141 1.00 88.62 141 LYS A N 1
ATOM 1213 C CA . LYS A 1 141 ? -17.782 -2.886 25.209 1.00 88.62 141 LYS A CA 1
ATOM 1214 C C . LYS A 1 141 ? -17.828 -3.470 23.796 1.00 88.62 141 LYS A C 1
ATOM 1216 O O . LYS A 1 141 ? -18.893 -3.606 23.202 1.00 88.62 141 LYS A O 1
ATOM 1221 N N . VAL A 1 142 ? -16.672 -3.866 23.277 1.00 88.50 142 VAL A N 1
ATOM 1222 C CA . VAL A 1 142 ? -16.502 -4.427 21.932 1.00 88.50 142 VAL A CA 1
ATOM 1223 C C . VAL A 1 142 ? -17.234 -5.773 21.792 1.00 88.50 142 VAL A C 1
ATOM 1225 O O . VAL A 1 142 ? -17.798 -6.068 20.739 1.00 88.50 142 VAL A O 1
ATOM 1228 N N . ARG A 1 143 ? -17.322 -6.563 22.868 1.00 87.19 143 ARG A N 1
ATOM 1229 C CA . ARG A 1 143 ? -18.114 -7.800 22.944 1.00 87.19 143 ARG A CA 1
ATOM 1230 C C . ARG A 1 143 ? -19.611 -7.548 22.808 1.00 87.19 143 ARG A C 1
ATOM 1232 O O . ARG A 1 143 ? -20.282 -8.293 22.094 1.00 87.19 143 ARG A O 1
ATOM 1239 N N . LEU A 1 144 ? -20.126 -6.508 23.460 1.00 88.06 144 LEU A N 1
ATOM 1240 C CA . LEU A 1 144 ? -21.532 -6.112 23.357 1.00 88.06 144 LEU A CA 1
ATOM 1241 C C . LEU A 1 144 ? -21.854 -5.538 21.974 1.00 88.06 144 LEU A C 1
ATOM 1243 O O . LEU A 1 144 ? -22.849 -5.920 21.361 1.00 88.06 144 LEU A O 1
ATOM 1247 N N . GLU A 1 145 ? -20.998 -4.653 21.466 1.00 89.00 145 GLU A N 1
ATOM 1248 C CA . GLU A 1 145 ? -21.218 -3.948 20.198 1.00 89.00 145 GLU A CA 1
ATOM 1249 C C . GLU A 1 145 ? -20.904 -4.812 18.963 1.00 89.00 145 GLU A C 1
ATOM 1251 O O . GLU A 1 145 ? -21.362 -4.504 17.865 1.00 89.00 145 GLU A O 1
ATOM 1256 N N . LYS A 1 146 ? -20.132 -5.897 19.124 1.00 89.38 146 LYS A N 1
ATOM 1257 C CA . LYS A 1 146 ? -19.631 -6.786 18.053 1.00 89.38 146 LYS A CA 1
ATOM 1258 C C . LYS A 1 146 ? -18.828 -6.083 16.949 1.00 89.38 146 LYS A C 1
ATOM 1260 O O . LYS A 1 146 ? -18.573 -6.656 15.885 1.00 89.38 146 LYS A O 1
ATOM 1265 N N . GLN A 1 147 ? -18.387 -4.863 17.218 1.00 89.00 147 GLN A N 1
ATOM 1266 C CA . GLN A 1 147 ? -17.610 -4.031 16.315 1.00 89.00 147 GLN A CA 1
ATOM 1267 C C . GLN A 1 147 ? -16.527 -3.282 17.088 1.00 89.00 147 GLN A C 1
ATOM 1269 O O . GLN A 1 147 ? -16.624 -3.084 18.299 1.00 89.00 147 GLN A O 1
ATOM 1274 N N . ILE A 1 148 ? -15.501 -2.844 16.369 1.00 88.38 148 ILE A N 1
ATOM 1275 C CA . ILE A 1 148 ? -14.415 -2.036 16.905 1.00 88.38 148 ILE A CA 1
ATOM 1276 C C . ILE A 1 148 ? -14.176 -0.815 16.023 1.00 88.38 148 ILE A C 1
ATOM 1278 O O . ILE A 1 148 ? -14.186 -0.906 14.795 1.00 88.38 148 ILE A O 1
ATOM 1282 N N . ILE A 1 149 ? -13.959 0.336 16.658 1.00 88.25 149 ILE A N 1
ATOM 1283 C CA . ILE A 1 149 ? -13.655 1.587 15.965 1.00 88.25 149 ILE A CA 1
ATOM 1284 C C . ILE A 1 149 ? -12.140 1.727 15.855 1.00 88.25 149 ILE A C 1
ATOM 1286 O O . ILE A 1 149 ? -11.426 1.766 16.858 1.00 88.25 149 ILE A O 1
ATOM 1290 N N . LEU A 1 150 ? -11.660 1.832 14.622 1.00 88.56 150 LEU A N 1
ATOM 1291 C CA . LEU A 1 150 ? -10.255 2.038 14.300 1.00 88.56 150 LEU A CA 1
ATOM 1292 C C . LEU A 1 150 ? -10.089 3.387 13.608 1.00 88.56 150 LEU A C 1
ATOM 1294 O O . LEU A 1 150 ? -10.881 3.750 12.744 1.00 88.56 150 LEU A O 1
ATOM 1298 N N . PHE A 1 151 ? -9.044 4.120 13.957 1.00 88.44 151 PHE A N 1
ATOM 1299 C CA . PHE A 1 151 ? -8.582 5.261 13.191 1.00 88.44 151 PHE A CA 1
ATOM 1300 C C . PHE A 1 151 ? -7.747 4.763 12.012 1.00 88.44 151 PHE A C 1
ATOM 1302 O O . PHE A 1 151 ? -6.748 4.067 12.195 1.00 88.44 151 PHE A O 1
ATOM 1309 N N . ARG A 1 152 ? -8.179 5.101 10.801 1.00 89.75 152 ARG A N 1
ATOM 1310 C CA . ARG A 1 152 ? -7.515 4.759 9.548 1.00 89.75 152 ARG A CA 1
ATOM 1311 C C . ARG A 1 152 ? -6.655 5.929 9.092 1.00 89.75 152 ARG A C 1
ATOM 1313 O O . ARG A 1 152 ? -7.182 7.020 8.882 1.00 89.75 152 ARG A O 1
ATOM 1320 N N . SER A 1 153 ? -5.365 5.685 8.901 1.00 90.94 153 SER A N 1
ATOM 1321 C CA . SER A 1 153 ? -4.386 6.667 8.431 1.00 90.94 153 SER A CA 1
ATOM 1322 C C . SER A 1 153 ? -3.531 6.102 7.297 1.00 90.94 153 SER A C 1
ATOM 1324 O O . SER A 1 153 ? -3.570 4.908 6.998 1.00 90.94 153 SER A O 1
ATOM 1326 N N . TYR A 1 154 ? -2.775 6.977 6.634 1.00 91.62 154 TYR A N 1
ATOM 1327 C CA . TYR A 1 154 ? -1.984 6.622 5.460 1.00 91.62 154 TYR A CA 1
ATOM 1328 C C . TYR A 1 154 ? -0.572 7.202 5.525 1.00 91.62 154 TYR A C 1
ATOM 1330 O O . TYR A 1 154 ? -0.379 8.313 6.029 1.00 91.62 154 TYR A O 1
ATOM 1338 N N . GLU A 1 155 ? 0.389 6.480 4.951 1.00 90.75 155 GLU A N 1
ATOM 1339 C CA . GLU A 1 155 ? 1.749 6.949 4.658 1.00 90.75 155 GLU A CA 1
ATOM 1340 C C . GLU A 1 155 ? 2.203 6.423 3.290 1.00 90.75 155 GLU A C 1
ATOM 1342 O O . GLU A 1 155 ? 1.712 5.404 2.804 1.00 90.75 155 GLU A O 1
ATOM 1347 N N . THR A 1 156 ? 3.175 7.096 2.685 1.00 88.81 156 THR A N 1
ATOM 1348 C CA . THR A 1 156 ? 3.862 6.634 1.476 1.00 88.81 156 THR A CA 1
ATOM 1349 C C . THR A 1 156 ? 5.286 6.214 1.817 1.00 88.81 156 THR A C 1
ATOM 1351 O O . THR A 1 156 ? 5.975 6.902 2.565 1.00 88.81 156 THR A O 1
ATOM 1354 N N . GLU A 1 157 ? 5.736 5.094 1.261 1.00 82.62 157 GLU A N 1
ATOM 1355 C CA . GLU A 1 157 ? 7.100 4.592 1.432 1.00 82.62 157 GLU A CA 1
ATOM 1356 C C . GLU A 1 157 ? 7.575 3.968 0.113 1.00 82.62 157 GLU A C 1
ATOM 1358 O O . GLU A 1 157 ? 7.084 2.912 -0.294 1.00 82.62 157 GLU A O 1
ATOM 1363 N N . GLY A 1 158 ? 8.508 4.635 -0.577 1.00 75.25 158 GLY A N 1
ATOM 1364 C CA . GLY A 1 158 ? 9.164 4.113 -1.782 1.00 75.25 158 GLY A CA 1
ATOM 1365 C C . GLY A 1 158 ? 8.187 3.723 -2.893 1.00 75.25 158 GLY A C 1
ATOM 1366 O O . GLY A 1 158 ? 8.227 2.590 -3.379 1.00 75.25 158 GLY A O 1
ATOM 1367 N N . GLY A 1 159 ? 7.263 4.624 -3.233 1.00 79.19 159 GLY A N 1
ATOM 1368 C CA . GLY A 1 159 ? 6.231 4.426 -4.255 1.00 79.19 159 GLY A CA 1
ATOM 1369 C C . GLY A 1 159 ? 5.138 3.430 -3.910 1.00 79.19 159 GLY A C 1
ATOM 1370 O O . GLY A 1 159 ? 4.410 2.959 -4.787 1.00 79.19 159 GLY A O 1
ATOM 1371 N N . LYS A 1 160 ? 5.000 3.098 -2.627 1.00 87.56 160 LYS A N 1
ATOM 1372 C CA . LYS A 1 160 ? 3.901 2.286 -2.111 1.00 87.56 160 LYS A CA 1
ATOM 1373 C C . LYS A 1 160 ? 3.100 3.095 -1.115 1.00 87.56 160 LYS A C 1
ATOM 1375 O O . LYS A 1 160 ? 3.653 3.792 -0.272 1.00 87.56 160 LYS A O 1
ATOM 1380 N N . MET A 1 161 ? 1.784 2.971 -1.220 1.00 91.25 161 MET A N 1
ATOM 1381 C CA . MET A 1 161 ? 0.861 3.559 -0.266 1.00 91.25 161 MET A CA 1
ATOM 1382 C C . MET A 1 161 ? 0.541 2.523 0.806 1.00 91.25 161 MET A C 1
ATOM 1384 O O . MET A 1 161 ? 0.171 1.383 0.505 1.00 91.25 161 MET A O 1
ATOM 1388 N N . ILE A 1 162 ? 0.719 2.916 2.056 1.00 91.19 162 ILE A N 1
ATOM 1389 C CA . ILE A 1 162 ? 0.527 2.079 3.228 1.00 91.19 162 ILE A CA 1
ATOM 1390 C C . ILE A 1 162 ? -0.641 2.651 4.010 1.00 91.19 162 ILE A C 1
ATOM 1392 O O . ILE A 1 162 ? -0.691 3.838 4.318 1.00 91.19 162 ILE A O 1
ATOM 1396 N N . GLU A 1 163 ? -1.575 1.778 4.331 1.00 90.88 163 GLU A N 1
ATOM 1397 C CA . GLU A 1 163 ? -2.700 2.042 5.200 1.00 90.88 163 GLU A CA 1
ATOM 1398 C C . GLU A 1 163 ? -2.399 1.481 6.589 1.00 90.88 163 GLU A C 1
ATOM 1400 O O . GLU A 1 163 ? -1.967 0.329 6.742 1.00 90.88 163 GLU A O 1
ATOM 1405 N N . TYR A 1 164 ? -2.644 2.304 7.600 1.00 89.50 164 TYR A N 1
ATOM 1406 C CA . TYR A 1 164 ? -2.537 1.930 8.996 1.00 89.50 164 TYR A CA 1
ATOM 1407 C C . TYR A 1 164 ? -3.894 2.004 9.665 1.00 89.50 164 TYR A C 1
ATOM 1409 O O . TYR A 1 164 ? -4.691 2.908 9.413 1.00 89.50 164 TYR A O 1
ATOM 1417 N N . TYR A 1 165 ? -4.117 1.058 10.566 1.00 87.88 165 TYR A N 1
ATOM 1418 C CA . TYR A 1 165 ? -5.233 1.099 11.490 1.00 87.88 165 TYR A CA 1
ATOM 1419 C C . TYR A 1 165 ? -4.688 1.205 12.903 1.00 87.88 165 TYR A C 1
ATOM 1421 O O . TYR A 1 165 ? -3.818 0.427 13.305 1.00 87.88 165 TYR A O 1
ATOM 1429 N N . GLU A 1 166 ? -5.211 2.164 13.649 1.00 86.12 166 GLU A N 1
ATOM 1430 C CA . GLU A 1 166 ? -4.899 2.400 15.050 1.00 86.12 166 GLU A CA 1
ATOM 1431 C C . GLU A 1 166 ? -6.177 2.300 15.879 1.00 86.12 166 GLU A C 1
ATOM 1433 O O . GLU A 1 166 ? -7.231 2.766 15.464 1.00 86.12 166 GLU A O 1
ATOM 1438 N N . LEU A 1 167 ? -6.109 1.699 17.066 1.00 79.12 167 LEU A N 1
ATOM 1439 C CA . LEU A 1 167 ? -7.172 1.859 18.055 1.00 79.12 167 LEU A CA 1
ATOM 1440 C C . LEU A 1 167 ? -7.257 3.348 18.365 1.00 79.12 167 LEU A C 1
ATOM 1442 O O . LEU A 1 167 ? -6.247 3.957 18.731 1.00 79.12 167 LEU A O 1
ATOM 1446 N N . GLY A 1 168 ? -8.432 3.942 18.161 1.00 62.06 168 GLY A N 1
ATOM 1447 C CA . GLY A 1 168 ? -8.615 5.371 18.369 1.00 62.06 168 GLY A CA 1
ATOM 1448 C C . GLY A 1 168 ? -8.126 5.764 19.764 1.00 62.06 168 GLY A C 1
ATOM 1449 O O . GLY A 1 168 ? -8.614 5.241 20.758 1.00 62.06 168 GLY A O 1
ATOM 1450 N N . ARG A 1 169 ? -7.178 6.708 19.852 1.00 49.53 169 ARG A N 1
ATOM 1451 C CA . ARG A 1 169 ? -6.630 7.237 21.123 1.00 49.53 169 ARG A CA 1
ATOM 1452 C C . ARG A 1 169 ? -7.659 7.968 22.006 1.00 49.53 169 ARG A C 1
ATOM 1454 O O . ARG A 1 169 ? -7.276 8.607 22.980 1.00 49.53 169 ARG A O 1
ATOM 1461 N N . LYS A 1 170 ? -8.943 7.942 21.658 1.00 41.44 170 LYS A N 1
ATOM 1462 C CA . LYS A 1 170 ? -10.007 8.648 22.372 1.00 41.44 170 LYS A CA 1
ATOM 1463 C C . LYS A 1 170 ? -11.233 7.757 22.524 1.00 41.44 170 LYS A C 1
ATOM 1465 O O . LYS A 1 170 ? -12.185 7.925 21.771 1.00 41.44 170 LYS A O 1
ATOM 1470 N N . TYR A 1 171 ? -11.169 6.856 23.500 1.00 40.44 171 TYR A N 1
ATOM 1471 C CA . TYR A 1 171 ? -12.278 6.531 24.401 1.00 40.44 171 TYR A CA 1
ATOM 1472 C C . TYR A 1 171 ? -11.697 6.185 25.764 1.00 40.44 171 TYR A C 1
ATOM 1474 O O . TYR A 1 171 ? -11.005 5.143 25.846 1.00 40.44 171 TYR A O 1
#

Organism: NCBI:txid2583452

Secondary structure (DSSP, 8-state):
---EEEEPPHHHHHHHS-HHHHHHHHHH-HHHHHHHHHHHHHHHHHHHHHHHSS-S-HHHHHHHHHHHHHHHHHHHHHHHHHHHH--HHHHHHHHHHHHHHHH-EEEEEE-SEEETTTTEEEEEETTEEEEEE--HHHHHHHHHHSEEEEEEEEEEETTEEEEEEEE-S--